Protein AF-A0A4D4M6Y3-F1 (afdb_monomer_lite)

Structure (mmCIF, N/CA/C/O backbone):
data_AF-A0A4D4M6Y3-F1
#
_entry.id   AF-A0A4D4M6Y3-F1
#
loop_
_atom_site.group_PDB
_atom_site.id
_atom_site.type_symbol
_atom_site.label_atom_id
_atom_site.label_alt_id
_atom_site.label_comp_id
_atom_site.label_asym_id
_atom_site.label_entity_id
_atom_site.label_seq_id
_atom_site.pdbx_PDB_ins_code
_atom_site.Cartn_x
_atom_site.Cartn_y
_atom_site.Cartn_z
_atom_site.occupancy
_atom_site.B_iso_or_equiv
_atom_site.auth_seq_id
_atom_site.auth_comp_id
_atom_site.auth_asym_id
_atom_site.auth_atom_id
_atom_site.pdbx_PDB_model_num
ATOM 1 N N . MET A 1 1 ? 60.714 -29.350 9.527 1.00 39.94 1 MET A N 1
ATOM 2 C CA . MET A 1 1 ? 60.465 -28.197 8.634 1.00 39.94 1 MET A CA 1
ATOM 3 C C . MET A 1 1 ? 59.307 -28.569 7.720 1.00 39.94 1 MET A C 1
ATOM 5 O O . MET A 1 1 ? 59.491 -29.392 6.837 1.00 39.94 1 MET A O 1
ATOM 9 N N . ASN A 1 2 ? 58.104 -28.072 8.014 1.00 38.53 2 ASN A N 1
ATOM 10 C CA . ASN A 1 2 ? 56.881 -28.399 7.273 1.00 38.53 2 ASN A CA 1
ATOM 11 C C . ASN A 1 2 ? 56.683 -27.392 6.137 1.00 38.53 2 ASN A C 1
ATOM 13 O O . ASN A 1 2 ? 56.457 -26.213 6.399 1.00 38.53 2 ASN A O 1
ATOM 17 N N . LEU A 1 3 ? 56.748 -27.861 4.891 1.00 48.44 3 LEU A N 1
ATOM 18 C CA . LEU A 1 3 ? 56.384 -27.073 3.715 1.00 48.44 3 LEU A CA 1
ATOM 19 C C . LEU A 1 3 ? 54.889 -27.274 3.421 1.00 48.44 3 LEU A C 1
ATOM 21 O O . LEU A 1 3 ? 54.402 -28.396 3.295 1.00 48.44 3 LEU A O 1
ATOM 25 N N . SER A 1 4 ? 54.159 -26.158 3.396 1.00 56.09 4 SER A N 1
ATOM 26 C CA . SER A 1 4 ? 52.700 -26.065 3.280 1.00 56.09 4 SER A CA 1
ATOM 27 C C . SER A 1 4 ? 52.212 -26.224 1.832 1.00 56.09 4 SER A C 1
ATOM 29 O O . SER A 1 4 ? 52.906 -25.859 0.886 1.00 56.09 4 SER A O 1
ATOM 31 N N . ARG A 1 5 ? 50.982 -26.735 1.681 1.00 52.06 5 ARG A N 1
ATOM 32 C CA . ARG A 1 5 ? 50.252 -27.119 0.450 1.00 52.06 5 ARG A CA 1
ATOM 33 C C . ARG A 1 5 ? 49.895 -25.955 -0.501 1.00 52.06 5 ARG A C 1
ATOM 35 O O . ARG A 1 5 ? 48.838 -25.968 -1.123 1.00 52.06 5 ARG A O 1
ATOM 42 N N . ARG A 1 6 ? 50.744 -24.932 -0.620 1.00 53.47 6 ARG A N 1
ATOM 43 C CA . ARG A 1 6 ? 50.452 -23.696 -1.369 1.00 53.47 6 ARG A CA 1
ATOM 44 C C . ARG A 1 6 ? 51.142 -23.582 -2.739 1.00 53.47 6 ARG A C 1
ATOM 46 O O . ARG A 1 6 ? 51.115 -22.505 -3.319 1.00 53.47 6 ARG A O 1
ATOM 53 N N . THR A 1 7 ? 51.696 -24.670 -3.284 1.00 49.97 7 THR A N 1
ATOM 54 C CA . THR A 1 7 ? 52.615 -24.600 -4.448 1.00 49.97 7 THR A CA 1
ATOM 55 C C . THR A 1 7 ? 52.256 -25.525 -5.625 1.00 49.97 7 THR A C 1
ATOM 57 O O . THR A 1 7 ? 53.157 -25.969 -6.321 1.00 49.97 7 THR A O 1
ATOM 60 N N . VAL A 1 8 ? 50.982 -25.868 -5.884 1.00 48.16 8 VAL A N 1
ATOM 61 C CA . VAL A 1 8 ? 50.676 -26.840 -6.974 1.00 48.16 8 VAL A CA 1
ATOM 62 C C . VAL A 1 8 ? 49.687 -26.396 -8.063 1.00 48.16 8 VAL A C 1
ATOM 64 O O . VAL A 1 8 ? 49.603 -27.083 -9.068 1.00 48.16 8 VAL A O 1
ATOM 67 N N . LEU A 1 9 ? 49.026 -25.235 -8.028 1.00 38.62 9 LEU A N 1
ATOM 68 C CA . LEU A 1 9 ? 48.191 -24.834 -9.183 1.00 38.62 9 LEU A CA 1
ATOM 69 C C . LEU A 1 9 ? 48.490 -23.423 -9.692 1.00 38.62 9 LEU A C 1
ATOM 71 O O . LEU A 1 9 ? 47.739 -22.484 -9.460 1.00 38.62 9 LEU A O 1
ATOM 75 N N . LEU A 1 10 ? 49.605 -23.300 -10.415 1.00 43.22 10 LEU A N 1
ATOM 76 C CA . LEU A 1 10 ? 49.963 -22.115 -11.205 1.00 43.22 10 LEU A CA 1
ATOM 77 C C . LEU A 1 10 ? 50.451 -22.457 -12.628 1.00 43.22 10 LEU A C 1
ATOM 79 O O . LEU A 1 10 ? 51.153 -21.667 -13.244 1.00 43.22 10 LEU A O 1
ATOM 83 N N . ALA A 1 11 ? 50.072 -23.607 -13.191 1.00 41.28 11 ALA A N 1
ATOM 84 C CA . ALA A 1 11 ? 50.502 -23.981 -14.540 1.00 41.28 11 ALA A CA 1
ATOM 85 C C . ALA A 1 11 ? 49.372 -24.630 -15.352 1.00 41.28 11 ALA A C 1
ATOM 87 O O . ALA A 1 11 ? 49.239 -25.847 -15.365 1.00 41.28 11 ALA A O 1
ATOM 88 N N . ALA A 1 12 ? 48.573 -23.807 -16.036 1.00 41.78 12 ALA A N 1
ATOM 89 C CA . ALA A 1 12 ? 47.813 -24.218 -17.221 1.00 41.78 12 ALA A CA 1
ATOM 90 C C . ALA A 1 12 ? 47.377 -22.985 -18.035 1.00 41.78 12 ALA A C 1
ATOM 92 O O . ALA A 1 12 ? 46.194 -22.697 -18.191 1.00 41.78 12 ALA A O 1
ATOM 93 N N . THR A 1 13 ? 48.346 -22.223 -18.539 1.00 44.03 13 THR A N 1
ATOM 94 C CA . THR A 1 13 ? 48.154 -21.319 -19.681 1.00 44.03 13 THR A CA 1
ATOM 95 C C . THR A 1 13 ? 48.511 -22.088 -20.954 1.00 44.03 13 THR A C 1
ATOM 97 O O . THR A 1 13 ? 49.621 -22.598 -21.077 1.00 44.03 13 THR A O 1
ATOM 100 N N . GLY A 1 14 ? 47.575 -22.205 -21.903 1.00 40.03 14 GLY A N 1
ATOM 101 C CA . GLY A 1 14 ? 47.815 -22.950 -23.145 1.00 40.03 14 GLY A CA 1
ATOM 102 C C . GLY A 1 14 ? 46.659 -22.933 -24.147 1.00 40.03 14 GLY A C 1
ATOM 103 O O . GLY A 1 14 ? 45.987 -23.936 -24.323 1.00 40.03 14 GLY A O 1
ATOM 104 N N . ALA A 1 15 ? 46.446 -21.765 -24.755 1.00 41.94 15 ALA A N 1
ATOM 105 C CA . ALA A 1 15 ? 45.939 -21.494 -26.108 1.00 41.94 15 ALA A CA 1
ATOM 106 C C . ALA A 1 15 ? 45.049 -22.528 -26.847 1.00 41.94 15 ALA A C 1
ATOM 108 O O . ALA A 1 15 ? 45.534 -23.516 -27.390 1.00 41.94 15 ALA A O 1
ATOM 109 N N . ALA A 1 16 ? 43.791 -22.142 -27.086 1.00 43.66 16 ALA A N 1
ATOM 110 C CA . ALA A 1 16 ? 43.082 -22.455 -28.329 1.00 43.66 16 ALA A CA 1
ATOM 111 C C . ALA A 1 16 ? 42.230 -21.245 -28.748 1.00 43.66 16 ALA A C 1
ATOM 113 O O . ALA A 1 16 ? 41.148 -21.001 -28.218 1.00 43.66 16 ALA A O 1
ATOM 114 N N . ALA A 1 17 ? 42.763 -20.451 -29.677 1.00 47.75 17 ALA A N 1
ATOM 115 C CA . ALA A 1 17 ? 42.028 -19.411 -30.380 1.00 47.75 17 ALA A CA 1
ATOM 116 C C . ALA A 1 17 ? 41.154 -20.066 -31.461 1.00 47.75 17 ALA A C 1
ATOM 118 O O . ALA A 1 17 ? 41.673 -20.694 -32.382 1.00 47.75 17 ALA A O 1
ATOM 119 N N . GLY A 1 18 ? 39.835 -19.916 -31.343 1.00 44.06 18 GLY A N 1
ATOM 120 C CA . GLY A 1 18 ? 38.851 -20.351 -32.331 1.00 44.06 18 GLY A CA 1
ATOM 121 C C . GLY A 1 18 ? 37.844 -19.232 -32.577 1.00 44.06 18 GLY A C 1
ATOM 122 O O . GLY A 1 18 ? 37.075 -18.874 -31.693 1.00 44.06 18 GLY A O 1
ATOM 123 N N . LEU A 1 19 ? 37.919 -18.655 -33.771 1.00 49.75 19 LEU A N 1
ATOM 124 C CA . LEU A 1 19 ? 37.135 -17.552 -34.321 1.00 49.75 19 LEU A CA 1
ATOM 125 C C . LEU A 1 19 ? 35.619 -17.649 -34.058 1.00 49.75 19 LEU A C 1
ATOM 127 O O . LEU A 1 19 ? 34.936 -18.468 -34.668 1.00 49.75 19 LEU A O 1
ATOM 131 N N . VAL A 1 20 ? 35.079 -16.723 -33.260 1.00 50.09 20 VAL A N 1
ATOM 132 C CA . VAL A 1 20 ? 33.667 -16.314 -33.340 1.00 50.09 20 VAL A CA 1
ATOM 133 C C . VAL A 1 20 ? 33.651 -14.836 -33.741 1.00 50.09 20 VAL A C 1
ATOM 135 O O . VAL A 1 20 ? 34.126 -13.999 -32.969 1.00 50.09 20 VAL A O 1
ATOM 138 N N . PRO A 1 21 ? 33.186 -14.475 -34.950 1.00 48.59 21 PRO A N 1
ATOM 139 C CA . PRO A 1 21 ? 33.146 -13.085 -35.373 1.00 48.59 21 PRO A CA 1
ATOM 140 C C . PRO A 1 21 ? 32.085 -12.313 -34.582 1.00 48.59 21 PRO A C 1
ATOM 142 O O . PRO A 1 21 ? 30.900 -12.617 -34.652 1.00 48.59 21 PRO A O 1
ATOM 145 N N . GLY A 1 22 ? 32.540 -11.290 -33.858 1.00 54.19 22 GLY A N 1
ATOM 146 C CA . GLY A 1 22 ? 31.869 -9.995 -33.757 1.00 54.19 22 GLY A CA 1
ATOM 147 C C . GLY A 1 22 ? 30.418 -9.970 -33.281 1.00 54.19 22 GLY A C 1
ATOM 148 O O . GLY A 1 22 ? 29.533 -9.629 -34.054 1.00 54.19 22 GLY A O 1
ATOM 149 N N . LEU A 1 23 ? 30.206 -10.149 -31.977 1.00 49.34 23 LEU A N 1
ATOM 150 C CA . LEU A 1 23 ? 29.128 -9.466 -31.250 1.00 49.34 23 LEU A CA 1
ATOM 151 C C . LEU A 1 23 ? 29.680 -8.863 -29.950 1.00 49.34 23 LEU A C 1
ATOM 153 O O . LEU A 1 23 ? 29.117 -9.022 -28.873 1.00 49.34 23 LEU A O 1
ATOM 157 N N . SER A 1 24 ? 30.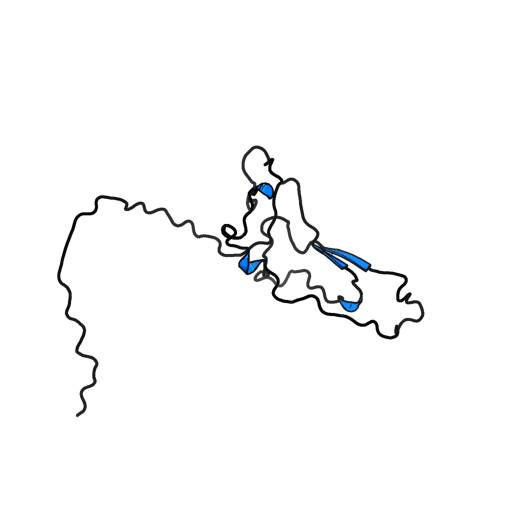790 -8.128 -30.050 1.00 52.28 24 SER A N 1
ATOM 158 C CA . SER A 1 24 ? 31.191 -7.179 -29.005 1.00 52.28 24 SER A CA 1
ATOM 159 C C . SER A 1 24 ? 30.359 -5.908 -29.148 1.00 52.28 24 SER A C 1
ATOM 161 O O . SER A 1 24 ? 30.870 -4.831 -29.441 1.00 52.28 24 SER A O 1
ATOM 163 N N . GLY A 1 25 ? 29.047 -6.043 -28.980 1.00 46.03 25 GLY A N 1
ATOM 164 C CA . GLY A 1 25 ? 28.230 -4.910 -28.598 1.00 46.03 25 GLY A CA 1
ATOM 165 C C . GLY A 1 25 ? 28.504 -4.668 -27.126 1.00 46.03 25 GLY A C 1
ATOM 166 O O . GLY A 1 25 ? 27.975 -5.383 -26.278 1.00 46.03 25 GLY A O 1
ATOM 167 N N . THR A 1 26 ? 29.312 -3.663 -26.796 1.00 48.41 26 THR A N 1
ATOM 168 C CA . THR A 1 26 ? 29.185 -3.013 -25.492 1.00 48.41 26 THR A CA 1
ATOM 169 C C . THR A 1 26 ? 27.826 -2.325 -25.498 1.00 48.41 26 THR A C 1
ATOM 171 O O . THR A 1 26 ? 27.723 -1.124 -25.745 1.00 48.41 26 THR A O 1
ATOM 174 N N . ALA A 1 27 ? 26.756 -3.097 -25.290 1.00 51.03 27 ALA A N 1
ATOM 175 C CA . ALA A 1 27 ? 25.537 -2.541 -24.751 1.00 51.03 27 ALA A CA 1
ATOM 176 C C . ALA A 1 27 ? 25.991 -1.895 -23.448 1.00 51.03 27 ALA A C 1
ATOM 178 O O . ALA A 1 27 ? 26.372 -2.598 -22.511 1.00 51.03 27 ALA A O 1
ATOM 179 N N . GLY A 1 28 ? 26.093 -0.564 -23.440 1.00 41.44 28 GLY A N 1
ATOM 180 C CA . GLY A 1 28 ? 26.301 0.167 -22.208 1.00 41.44 28 GLY A CA 1
ATOM 181 C C . GLY A 1 28 ? 25.214 -0.328 -21.276 1.00 41.44 28 GLY A C 1
ATOM 182 O O . GLY A 1 28 ? 24.034 -0.091 -21.536 1.00 41.44 28 GLY A O 1
ATOM 183 N N . ALA A 1 29 ? 25.591 -1.113 -20.269 1.00 47.53 29 ALA A N 1
ATOM 184 C CA . ALA A 1 29 ? 24.684 -1.461 -19.203 1.00 47.53 29 ALA A CA 1
ATOM 185 C C . ALA A 1 29 ? 24.378 -0.121 -18.546 1.00 47.53 29 ALA A C 1
ATOM 187 O O . ALA A 1 29 ? 25.167 0.374 -17.744 1.00 47.53 29 ALA A O 1
ATOM 188 N N . ALA A 1 30 ? 23.290 0.522 -18.983 1.00 53.62 30 ALA A N 1
ATOM 189 C CA . ALA A 1 30 ? 22.724 1.645 -18.272 1.00 53.62 30 ALA A CA 1
ATOM 190 C C . ALA A 1 30 ? 22.666 1.188 -16.819 1.00 53.62 30 ALA A C 1
ATOM 192 O O . ALA A 1 30 ? 22.147 0.100 -16.549 1.00 53.62 30 ALA A O 1
ATOM 193 N N . THR A 1 31 ? 23.297 1.944 -15.924 1.00 49.03 31 THR A N 1
ATOM 194 C CA . THR A 1 31 ? 23.282 1.689 -14.488 1.00 49.03 31 THR A CA 1
ATOM 195 C C . THR A 1 31 ? 21.824 1.551 -14.087 1.00 49.03 31 THR A C 1
ATOM 197 O O . THR A 1 31 ? 21.101 2.540 -13.978 1.00 49.03 31 THR A O 1
ATOM 200 N N . ARG A 1 32 ? 21.349 0.306 -13.981 1.00 61.03 32 ARG A N 1
ATOM 201 C CA . ARG A 1 32 ? 19.959 0.053 -13.640 1.00 61.03 32 ARG A CA 1
ATOM 202 C C . ARG A 1 32 ? 19.786 0.543 -12.222 1.00 61.03 32 ARG A C 1
ATOM 204 O O . ARG A 1 32 ? 20.500 0.107 -11.323 1.00 61.03 32 ARG A O 1
ATOM 211 N N . ASN A 1 33 ? 18.845 1.455 -12.039 1.00 79.19 33 ASN A N 1
ATOM 212 C CA . ASN A 1 33 ? 18.321 1.719 -10.721 1.00 79.19 33 ASN A CA 1
ATOM 213 C C . ASN A 1 33 ? 17.720 0.404 -10.201 1.00 79.19 33 ASN A C 1
ATOM 215 O O . ASN A 1 33 ? 16.789 -0.119 -10.807 1.00 79.19 33 ASN A O 1
ATOM 219 N N . LEU A 1 34 ? 18.320 -0.158 -9.150 1.00 87.94 34 LEU A N 1
ATOM 220 C CA . LEU A 1 34 ? 17.887 -1.416 -8.536 1.00 87.94 34 LEU A CA 1
ATOM 221 C C . LEU A 1 34 ? 16.875 -1.192 -7.402 1.00 87.94 34 LEU A C 1
ATOM 223 O O . LEU A 1 34 ? 16.482 -2.154 -6.750 1.00 87.94 34 LEU A O 1
ATOM 227 N N . GLN A 1 35 ? 16.481 0.058 -7.133 1.00 92.00 35 GLN A N 1
ATOM 228 C CA . GLN A 1 35 ? 15.446 0.375 -6.155 1.00 92.00 35 GLN A CA 1
ATOM 229 C C . GLN A 1 35 ? 14.091 -0.150 -6.652 1.00 92.00 35 GLN A C 1
ATOM 231 O O . GLN A 1 35 ? 13.621 0.334 -7.684 1.00 92.00 35 GLN A O 1
ATOM 236 N N . PRO A 1 36 ? 13.424 -1.058 -5.917 1.00 94.06 36 PRO A N 1
ATOM 237 C CA . PRO A 1 36 ? 12.058 -1.431 -6.238 1.00 94.06 36 PRO A CA 1
ATOM 238 C C . PRO A 1 36 ? 11.111 -0.276 -5.918 1.00 94.06 36 PRO A C 1
ATOM 240 O O . PRO A 1 36 ? 11.213 0.369 -4.860 1.00 94.06 36 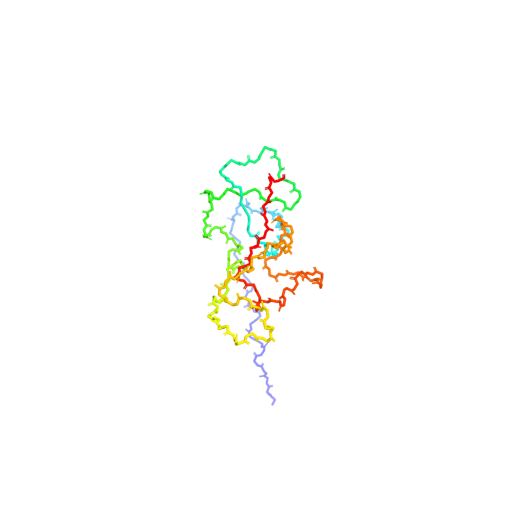PRO A O 1
ATOM 243 N N . TYR A 1 37 ? 10.164 -0.043 -6.820 1.00 94.06 37 TYR A N 1
ATOM 244 C CA . TYR A 1 37 ? 9.116 0.955 -6.645 1.00 94.06 37 TYR A CA 1
ATOM 245 C C . TYR A 1 37 ? 7.738 0.299 -6.555 1.00 94.06 37 TYR A C 1
ATOM 247 O O . TYR A 1 37 ? 7.490 -0.751 -7.154 1.00 94.06 37 TYR A O 1
ATOM 255 N N . ALA A 1 38 ? 6.833 0.934 -5.808 1.00 94.88 38 ALA A N 1
ATOM 256 C CA . ALA A 1 38 ? 5.440 0.525 -5.748 1.00 94.88 38 ALA A CA 1
ATOM 257 C C . ALA A 1 38 ? 4.849 0.528 -7.163 1.00 94.88 38 ALA A C 1
ATOM 259 O O . ALA A 1 38 ? 5.077 1.443 -7.962 1.00 94.88 38 ALA A O 1
ATOM 260 N N . SER A 1 39 ? 4.098 -0.523 -7.476 1.00 94.94 39 SER A N 1
ATOM 261 C CA . SER A 1 39 ? 3.535 -0.694 -8.808 1.00 94.94 39 SER A CA 1
ATOM 262 C C . SER A 1 39 ? 2.353 0.241 -9.048 1.00 94.94 39 SER A C 1
ATOM 264 O O . SER A 1 39 ? 1.496 0.431 -8.190 1.00 94.94 39 SER A O 1
ATOM 266 N N . TYR A 1 40 ? 2.280 0.767 -10.264 1.00 95.06 40 TYR A N 1
ATOM 267 C CA . TYR A 1 40 ? 1.108 1.431 -10.815 1.00 95.06 40 TYR A CA 1
ATOM 268 C C . TYR A 1 40 ? 1.000 1.081 -12.297 1.00 95.06 40 TYR A C 1
ATOM 270 O O . TYR A 1 40 ? 1.980 0.681 -12.939 1.00 95.06 40 TYR A O 1
ATOM 278 N N . TRP A 1 41 ? -0.205 1.229 -12.837 1.00 95.62 41 TRP A N 1
ATOM 279 C CA . TRP A 1 41 ? -0.499 0.900 -14.221 1.00 95.62 41 TRP A CA 1
ATOM 280 C C . TRP A 1 41 ? -1.493 1.885 -14.808 1.00 95.62 41 TRP A C 1
ATOM 282 O O . TRP A 1 41 ? -2.360 2.417 -14.116 1.00 95.62 41 TRP A O 1
ATOM 292 N N . TYR A 1 42 ? -1.390 2.049 -16.116 1.00 94.75 42 TYR A N 1
ATOM 293 C CA . TYR A 1 42 ? -2.471 2.558 -16.932 1.00 94.75 42 TYR A CA 1
ATOM 294 C C . TYR A 1 42 ? -3.379 1.389 -17.338 1.00 94.75 42 TYR A C 1
ATOM 296 O O . TYR A 1 42 ? -2.984 0.217 -17.264 1.00 94.75 42 TYR A O 1
ATOM 304 N N . PRO A 1 43 ? -4.591 1.681 -17.825 1.00 93.50 43 PRO A N 1
ATOM 305 C CA . PRO A 1 43 ? -5.336 0.739 -18.648 1.00 93.50 43 PRO A CA 1
ATOM 306 C C . PRO A 1 43 ? -4.548 0.352 -19.917 1.00 93.50 43 PRO A C 1
ATOM 308 O O . PRO A 1 43 ? -3.369 0.661 -20.080 1.00 93.50 43 PRO A O 1
ATOM 311 N N . ASP A 1 44 ? -5.207 -0.308 -20.866 1.00 90.62 44 ASP A N 1
ATOM 312 C CA . ASP A 1 44 ? -4.574 -0.640 -22.151 1.00 90.62 44 ASP A CA 1
ATOM 313 C C . ASP A 1 44 ? -4.290 0.594 -23.030 1.00 90.62 44 ASP A C 1
ATOM 315 O O . ASP A 1 44 ? -3.398 0.576 -23.873 1.00 90.62 44 ASP A O 1
ATOM 319 N N . SER A 1 45 ? -5.028 1.686 -22.816 1.00 89.25 45 SER A N 1
ATOM 320 C CA . SER A 1 45 ? -4.822 2.969 -23.487 1.00 89.25 45 SER A CA 1
ATOM 321 C C . SER A 1 45 ? -3.764 3.801 -22.755 1.00 89.25 45 SER A C 1
ATOM 323 O O . SER A 1 45 ? -4.048 4.381 -21.703 1.00 89.25 45 SER A O 1
ATOM 325 N N . LEU A 1 46 ? -2.556 3.867 -23.315 1.00 90.19 46 LEU A N 1
ATOM 326 C CA . LEU A 1 46 ? -1.478 4.715 -22.801 1.00 90.19 46 LEU A CA 1
ATOM 327 C C . LEU A 1 46 ? -1.667 6.185 -23.221 1.00 90.19 46 LEU A C 1
ATOM 329 O O . LEU A 1 46 ? -2.277 6.440 -24.265 1.00 90.19 46 LEU A O 1
ATOM 333 N N . PRO A 1 47 ? -1.133 7.154 -22.452 1.00 89.38 47 PRO A N 1
ATOM 334 C CA . PRO A 1 47 ? -1.113 8.551 -22.875 1.00 89.38 47 PRO A CA 1
ATOM 335 C C . PRO A 1 47 ? -0.321 8.749 -24.178 1.00 89.38 47 PRO A C 1
ATOM 337 O O . PRO A 1 47 ? 0.512 7.929 -24.562 1.00 89.38 47 PRO A O 1
ATOM 340 N N . SER A 1 48 ? -0.566 9.857 -24.875 1.00 89.56 48 SER A N 1
ATOM 341 C CA . SER A 1 48 ? 0.233 10.250 -26.041 1.00 89.56 48 SER A CA 1
ATOM 342 C C . SER A 1 48 ? 1.556 10.895 -25.621 1.00 89.56 48 SER A C 1
ATOM 344 O O . SER A 1 48 ? 1.580 11.674 -24.670 1.00 89.56 48 SER A O 1
ATOM 346 N N . GLY A 1 49 ? 2.628 10.667 -26.383 1.00 90.81 49 GLY A N 1
ATOM 347 C CA . GLY A 1 49 ? 3.934 11.300 -26.167 1.00 90.81 49 GLY A CA 1
ATOM 348 C C . GLY A 1 49 ? 4.930 10.384 -25.460 1.00 90.81 49 GLY A C 1
ATOM 349 O O . GLY A 1 49 ? 4.959 9.183 -25.722 1.00 90.81 49 GLY A O 1
ATOM 350 N N . THR A 1 50 ? 5.747 10.962 -24.581 1.00 90.25 50 THR A N 1
ATOM 351 C CA . THR A 1 50 ? 6.777 10.249 -23.810 1.00 90.25 50 THR A CA 1
ATOM 352 C C . THR A 1 50 ? 6.481 10.409 -22.317 1.00 90.25 50 THR A C 1
ATOM 354 O O . THR A 1 50 ? 6.099 11.510 -21.912 1.00 90.25 50 THR A O 1
ATOM 357 N N . PRO A 1 51 ? 6.663 9.368 -21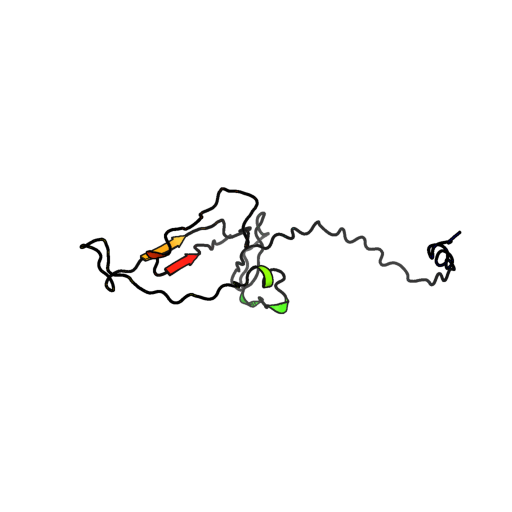.482 1.00 90.75 51 PRO A N 1
ATOM 358 C CA . PRO A 1 51 ? 6.533 9.503 -20.036 1.00 90.75 51 PRO A CA 1
ATOM 359 C C . PRO A 1 51 ? 7.413 10.631 -19.482 1.00 90.75 51 PRO A C 1
ATOM 361 O O . PRO A 1 51 ? 8.557 10.802 -19.910 1.00 90.75 51 PRO A O 1
ATOM 364 N N . GLY A 1 52 ? 6.895 11.377 -18.504 1.00 89.81 52 GLY A N 1
ATOM 365 C CA . GLY A 1 52 ? 7.700 12.318 -17.725 1.00 89.81 52 GLY A CA 1
ATOM 366 C C . GLY A 1 52 ? 8.789 11.611 -16.907 1.00 89.81 52 GLY A C 1
ATOM 367 O O . GLY A 1 52 ? 8.771 10.393 -16.726 1.00 89.81 52 GLY A O 1
ATOM 368 N N . THR A 1 53 ? 9.747 12.374 -16.382 1.00 89.31 53 THR A N 1
ATOM 369 C CA . THR A 1 53 ? 10.837 11.834 -15.553 1.00 89.31 53 THR A CA 1
ATOM 370 C C . THR A 1 53 ? 10.295 11.023 -14.372 1.00 89.31 53 THR A C 1
ATOM 372 O O . THR A 1 53 ? 9.466 11.510 -13.610 1.00 89.31 53 THR A O 1
ATOM 375 N N . GLY A 1 54 ? 10.777 9.787 -14.208 1.00 88.00 54 GLY A N 1
ATOM 376 C CA . GLY A 1 54 ? 10.339 8.874 -13.141 1.00 88.00 54 GLY A CA 1
ATOM 377 C C . GLY A 1 54 ? 9.017 8.148 -13.422 1.00 88.00 54 GLY A C 1
ATOM 378 O O . GLY A 1 54 ? 8.651 7.231 -12.682 1.00 88.00 54 GLY A O 1
ATOM 379 N N . ILE A 1 55 ? 8.324 8.495 -14.512 1.00 91.56 55 ILE A N 1
ATOM 380 C CA . ILE A 1 55 ? 7.091 7.838 -14.942 1.00 91.56 55 ILE A CA 1
ATOM 381 C C . ILE A 1 55 ? 7.432 6.683 -15.887 1.00 91.56 55 ILE A C 1
ATOM 383 O O . ILE A 1 55 ? 8.229 6.806 -16.812 1.00 91.56 55 ILE A O 1
ATOM 387 N N . THR A 1 56 ? 6.798 5.540 -15.660 1.00 90.56 56 THR A N 1
ATOM 388 C CA . THR A 1 56 ? 6.851 4.352 -16.505 1.00 90.56 56 THR A CA 1
ATOM 389 C C . THR A 1 56 ? 5.432 4.047 -16.955 1.00 90.56 56 THR A C 1
ATOM 391 O O . THR A 1 56 ? 4.543 3.827 -16.136 1.00 90.56 56 THR A O 1
ATOM 394 N N . TRP A 1 57 ? 5.202 4.019 -18.264 1.00 92.38 57 TRP A N 1
ATOM 395 C CA . TRP A 1 57 ? 3.914 3.607 -18.811 1.00 92.38 57 TRP A CA 1
ATOM 396 C C . TRP A 1 57 ? 3.861 2.085 -18.924 1.00 92.38 57 TRP A C 1
ATOM 398 O O . TRP A 1 57 ? 4.631 1.476 -19.665 1.00 92.38 57 TRP A O 1
ATOM 408 N N . ARG A 1 58 ? 2.949 1.466 -18.170 1.00 92.12 58 ARG A N 1
ATOM 409 C CA . ARG A 1 58 ? 2.685 0.021 -18.182 1.00 92.12 58 ARG A CA 1
ATOM 410 C C . ARG A 1 58 ? 1.185 -0.203 -18.313 1.00 92.12 58 ARG A C 1
ATOM 412 O O . ARG A 1 58 ? 0.424 0.399 -17.562 1.00 92.12 58 ARG A O 1
ATOM 419 N N . SER A 1 59 ? 0.773 -1.082 -19.224 1.00 94.50 59 SER A N 1
ATOM 420 C CA . SER A 1 59 ? -0.624 -1.522 -19.340 1.00 94.50 59 SER A CA 1
ATOM 421 C C . SER A 1 59 ? -0.906 -2.623 -18.320 1.00 94.50 59 SER A C 1
ATOM 423 O O . SER A 1 59 ? -0.209 -3.642 -18.295 1.00 94.50 59 SER A O 1
ATOM 425 N N . LEU A 1 60 ? -1.954 -2.451 -17.511 1.00 96.62 60 LEU A N 1
ATOM 426 C CA . LEU A 1 60 ? -2.428 -3.486 -16.589 1.00 96.62 60 LEU A CA 1
ATOM 427 C C . LEU A 1 60 ? -2.893 -4.740 -17.346 1.00 96.62 60 LEU A C 1
ATOM 429 O O . LEU A 1 60 ? -2.672 -5.858 -16.895 1.00 96.62 60 LEU A O 1
ATOM 433 N N . LYS A 1 61 ? -3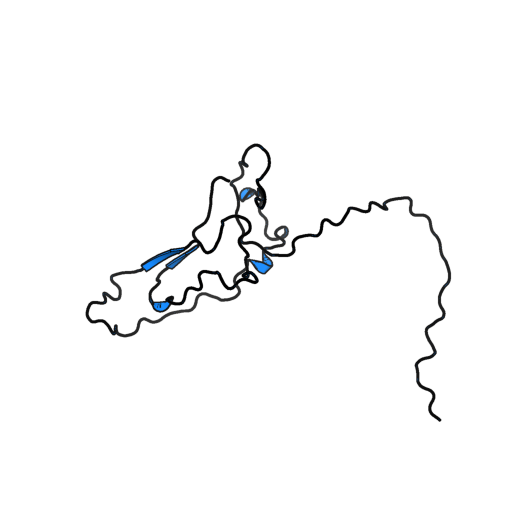.484 -4.578 -18.536 1.00 97.19 61 LYS A N 1
ATOM 434 C CA . LYS A 1 61 ? -3.953 -5.702 -19.366 1.00 97.19 61 LYS A CA 1
ATOM 435 C C . LYS A 1 61 ? -2.795 -6.588 -19.845 1.00 97.19 61 LYS A C 1
ATOM 437 O O . LYS A 1 61 ? -2.932 -7.811 -19.956 1.00 97.19 61 LYS A O 1
ATOM 442 N N . ALA A 1 62 ? -1.646 -5.976 -20.119 1.00 95.38 62 ALA A N 1
ATOM 443 C CA . ALA A 1 62 ? -0.433 -6.673 -20.534 1.00 95.38 62 ALA A CA 1
ATOM 444 C C . ALA A 1 62 ? 0.401 -7.204 -19.354 1.00 95.38 62 ALA A C 1
ATOM 446 O O . ALA A 1 62 ? 1.345 -7.962 -19.578 1.00 95.38 62 ALA A O 1
ATOM 447 N N . TRP A 1 63 ? 0.073 -6.835 -18.110 1.00 96.50 63 TRP A N 1
ATOM 448 C CA . TRP A 1 63 ? 0.845 -7.235 -16.938 1.00 96.50 63 TRP A CA 1
ATOM 449 C C . TRP A 1 63 ? 0.832 -8.752 -16.736 1.00 96.50 63 TRP A C 1
ATOM 451 O O . TRP A 1 63 ? -0.204 -9.407 -16.872 1.00 96.50 63 TRP A O 1
ATOM 461 N N . ARG A 1 64 ? 1.998 -9.310 -16.414 1.00 97.31 64 ARG A N 1
ATOM 462 C CA . ARG A 1 64 ? 2.209 -10.723 -16.095 1.00 97.31 64 ARG A CA 1
ATOM 463 C C . ARG A 1 64 ? 3.223 -10.807 -14.962 1.00 97.31 64 ARG A C 1
ATOM 465 O O . ARG A 1 64 ? 4.220 -10.086 -14.999 1.00 97.31 64 ARG A O 1
ATOM 472 N N . ALA A 1 65 ? 2.967 -11.676 -13.990 1.00 96.62 65 ALA A N 1
ATOM 473 C CA . ALA A 1 65 ? 3.798 -11.814 -12.799 1.00 96.62 65 ALA A CA 1
ATOM 474 C C . ALA A 1 65 ? 5.233 -12.236 -13.145 1.00 96.62 65 ALA A C 1
ATOM 476 O O . ALA A 1 65 ? 6.188 -11.729 -12.568 1.00 96.62 65 ALA A O 1
ATOM 477 N N . GLU A 1 66 ? 5.389 -13.108 -14.141 1.00 96.94 66 GLU A N 1
ATOM 478 C CA . GLU A 1 66 ? 6.676 -13.681 -14.550 1.00 96.94 66 GLU A CA 1
ATOM 479 C C . GLU A 1 66 ? 7.614 -12.633 -15.168 1.00 96.94 66 GLU A C 1
ATOM 481 O O . GLU A 1 66 ? 8.830 -12.812 -15.178 1.00 96.94 66 GLU A O 1
ATOM 486 N N . ASN A 1 67 ? 7.044 -11.533 -15.668 1.00 93.75 67 ASN A N 1
ATOM 487 C CA . ASN A 1 67 ? 7.770 -10.450 -16.326 1.00 93.75 67 ASN A CA 1
ATOM 488 C C . ASN A 1 67 ? 7.964 -9.226 -15.416 1.00 93.75 67 ASN A C 1
ATOM 490 O O . ASN A 1 67 ? 8.546 -8.230 -15.851 1.00 93.75 67 ASN A O 1
ATOM 494 N N . ASP A 1 68 ? 7.453 -9.259 -14.183 1.00 94.12 68 ASP A N 1
ATOM 495 C CA . ASP A 1 68 ? 7.566 -8.159 -13.231 1.00 94.12 68 ASP A CA 1
ATOM 496 C C . ASP A 1 68 ? 8.746 -8.392 -12.281 1.00 94.12 68 ASP A C 1
ATOM 498 O O . ASP A 1 68 ? 8.654 -9.131 -11.301 1.00 94.12 68 ASP A O 1
ATOM 502 N N . THR A 1 69 ? 9.878 -7.752 -12.583 1.00 91.88 69 THR A N 1
ATOM 503 C CA . THR A 1 69 ? 11.117 -7.882 -11.801 1.00 91.88 69 THR A CA 1
ATOM 504 C C . THR A 1 69 ? 10.999 -7.333 -10.384 1.00 91.88 69 THR A C 1
ATOM 506 O O . THR A 1 69 ? 11.772 -7.737 -9.515 1.00 91.88 69 THR A O 1
ATOM 509 N N . ASP A 1 70 ? 10.034 -6.445 -10.143 1.00 92.75 70 ASP A N 1
ATOM 510 C CA . ASP A 1 70 ? 9.843 -5.788 -8.854 1.00 92.75 70 ASP A CA 1
ATOM 511 C C . ASP A 1 70 ? 8.812 -6.533 -7.991 1.00 92.75 70 ASP A C 1
ATOM 513 O O . ASP A 1 70 ? 8.681 -6.252 -6.799 1.00 92.75 70 ASP A O 1
ATOM 517 N N . LEU A 1 71 ? 8.093 -7.516 -8.551 1.00 95.19 71 LEU A N 1
ATOM 518 C CA . LEU A 1 71 ? 7.012 -8.228 -7.865 1.00 95.19 71 LEU A CA 1
ATOM 519 C C . LEU A 1 71 ? 7.466 -8.880 -6.558 1.00 95.19 71 LEU A C 1
ATOM 521 O O . LEU A 1 71 ? 6.778 -8.759 -5.548 1.00 95.19 71 LEU A O 1
ATOM 525 N N . ALA A 1 72 ? 8.632 -9.529 -6.552 1.00 95.38 72 ALA A N 1
ATOM 526 C CA . ALA A 1 72 ? 9.164 -10.166 -5.347 1.00 95.38 72 ALA A CA 1
ATOM 527 C C . ALA A 1 72 ? 9.433 -9.155 -4.216 1.00 95.38 72 ALA A C 1
ATOM 529 O O . ALA A 1 72 ? 9.333 -9.503 -3.043 1.00 95.38 72 ALA A O 1
ATOM 530 N N . PHE A 1 73 ? 9.738 -7.902 -4.563 1.00 95.94 73 PHE A N 1
ATOM 531 C CA . PHE A 1 73 ? 9.965 -6.822 -3.602 1.00 95.94 73 PHE A CA 1
ATOM 532 C C . PHE A 1 73 ? 8.665 -6.134 -3.167 1.00 95.94 73 PHE A C 1
ATOM 534 O O . PHE A 1 73 ? 8.604 -5.604 -2.058 1.00 95.94 73 PHE A O 1
ATOM 541 N N . ASN A 1 74 ? 7.643 -6.153 -4.026 1.00 96.56 74 ASN A N 1
ATOM 542 C CA . ASN A 1 74 ? 6.320 -5.570 -3.793 1.00 96.56 74 ASN A CA 1
ATOM 543 C C . ASN A 1 74 ? 5.335 -6.531 -3.095 1.00 96.56 74 ASN A C 1
ATOM 545 O O . ASN A 1 74 ? 4.256 -6.110 -2.678 1.00 96.56 74 ASN A O 1
ATOM 549 N N . ALA A 1 75 ? 5.670 -7.816 -2.964 1.00 96.81 75 ALA A N 1
ATOM 550 C CA . ALA A 1 75 ? 4.834 -8.791 -2.275 1.00 96.81 75 ALA A CA 1
ATOM 551 C C . ALA A 1 75 ? 4.926 -8.630 -0.746 1.00 96.81 75 ALA A C 1
ATOM 553 O O . ALA A 1 75 ? 6.006 -8.699 -0.157 1.00 96.81 75 ALA A O 1
ATOM 554 N N . ALA A 1 76 ? 3.780 -8.460 -0.082 1.00 96.50 76 ALA A N 1
ATOM 555 C CA . ALA A 1 76 ? 3.723 -8.417 1.375 1.00 96.50 76 ALA A CA 1
ATOM 556 C C . ALA A 1 76 ? 4.033 -9.799 1.979 1.00 96.50 76 ALA A C 1
ATOM 558 O O . ALA A 1 76 ? 3.441 -10.804 1.590 1.00 96.50 76 ALA A O 1
ATOM 559 N N . ALA A 1 77 ? 4.925 -9.835 2.971 1.00 96.75 77 ALA A N 1
ATOM 560 C CA . ALA A 1 77 ? 5.292 -11.061 3.686 1.00 96.75 77 ALA A CA 1
ATOM 561 C C . ALA A 1 77 ? 4.540 -11.249 5.018 1.00 96.75 77 ALA A C 1
ATOM 563 O O . ALA A 1 77 ? 4.581 -12.329 5.605 1.00 96.75 77 ALA A O 1
ATOM 564 N N . VAL A 1 78 ? 3.869 -10.205 5.516 1.00 97.75 78 VAL A N 1
ATOM 565 C CA . VAL A 1 78 ? 3.156 -10.226 6.800 1.00 97.75 78 VAL A CA 1
ATOM 566 C C . VAL A 1 78 ? 1.657 -10.415 6.543 1.00 97.75 78 VAL A C 1
ATOM 568 O O . VAL A 1 78 ? 1.054 -9.558 5.895 1.00 97.75 78 VAL A O 1
ATOM 571 N N . PRO A 1 79 ? 1.035 -11.506 7.025 1.00 97.75 79 PRO A N 1
ATOM 572 C CA . PRO A 1 79 ? -0.397 -11.728 6.855 1.00 97.75 79 PRO A CA 1
ATOM 573 C C . PRO A 1 79 ? -1.227 -10.775 7.724 1.00 97.75 79 PRO A C 1
ATOM 575 O O . PRO A 1 79 ? -0.752 -10.239 8.727 1.00 97.75 79 PRO A O 1
ATOM 578 N N . LEU A 1 80 ? -2.505 -10.611 7.372 1.00 97.75 80 LEU A N 1
ATOM 579 C CA . LEU A 1 80 ? -3.450 -9.844 8.180 1.00 97.75 80 LEU A CA 1
ATOM 580 C C . LEU A 1 80 ? -3.652 -10.514 9.547 1.00 97.75 80 LEU A C 1
ATOM 582 O O . LEU A 1 80 ? -4.128 -11.646 9.634 1.00 97.75 80 LEU A O 1
ATOM 586 N N . ALA A 1 81 ? -3.314 -9.798 10.618 1.00 97.50 81 ALA A N 1
ATOM 587 C CA . ALA A 1 81 ? -3.496 -10.280 11.980 1.00 97.50 81 ALA A CA 1
ATOM 588 C C . ALA A 1 81 ? -4.961 -10.167 12.429 1.00 97.50 81 ALA A C 1
ATOM 590 O O . ALA A 1 81 ? -5.613 -9.139 12.226 1.00 97.50 81 ALA A O 1
ATOM 591 N N . ALA A 1 82 ? -5.460 -11.199 13.114 1.00 96.94 82 ALA A N 1
ATOM 592 C CA . ALA A 1 82 ? -6.708 -11.096 13.862 1.00 96.94 82 ALA A CA 1
ATOM 593 C C . ALA A 1 82 ? -6.543 -10.096 15.019 1.00 96.94 82 ALA A C 1
ATOM 595 O O . ALA A 1 82 ? -5.503 -10.056 15.680 1.00 96.94 82 ALA A O 1
ATOM 596 N N . ARG A 1 83 ? -7.578 -9.290 15.270 1.00 94.69 83 ARG A N 1
ATOM 597 C CA . ARG A 1 83 ? -7.592 -8.263 16.320 1.00 94.69 83 ARG A CA 1
ATOM 598 C C . ARG A 1 83 ? -8.742 -8.509 17.290 1.00 94.69 83 ARG A C 1
ATOM 600 O O . ARG A 1 83 ? -9.744 -9.120 16.931 1.00 94.69 83 ARG A O 1
ATOM 607 N N . PHE A 1 84 ? -8.602 -7.994 18.506 1.00 91.19 84 PHE A N 1
ATOM 608 C CA . PHE A 1 84 ? -9.671 -7.936 19.499 1.00 91.19 84 PHE A CA 1
ATOM 609 C C . PHE A 1 84 ? -9.936 -6.479 19.882 1.00 91.19 84 PHE A C 1
ATOM 611 O O . PHE A 1 84 ? -9.060 -5.624 19.749 1.00 91.19 84 PHE A O 1
ATOM 618 N N . THR A 1 85 ? -11.141 -6.194 20.369 1.00 89.56 85 THR A N 1
ATOM 619 C CA . THR A 1 85 ? -11.511 -4.864 20.863 1.00 89.56 85 THR A CA 1
ATOM 620 C C . THR A 1 85 ? -11.597 -4.912 22.388 1.00 89.56 85 THR A C 1
ATOM 622 O O . THR A 1 85 ? -12.461 -5.617 22.910 1.00 89.56 85 THR A O 1
ATOM 625 N N . PRO A 1 86 ? -10.716 -4.212 23.124 1.00 89.19 86 PRO A N 1
ATOM 626 C CA . PRO A 1 86 ? -10.808 -4.143 24.578 1.00 89.19 86 PRO A CA 1
ATOM 627 C C . PRO A 1 86 ? -12.007 -3.294 25.020 1.00 89.19 86 PRO A C 1
ATOM 629 O O . PRO A 1 86 ? -12.575 -2.529 24.235 1.00 89.19 86 PRO A O 1
ATOM 632 N N . THR A 1 87 ? -12.358 -3.378 26.305 1.00 90.38 87 THR A N 1
ATOM 633 C CA . THR A 1 87 ? -13.292 -2.430 26.925 1.00 90.38 87 THR A CA 1
ATOM 634 C C . THR A 1 87 ? -12.782 -0.998 26.717 1.00 90.38 87 THR A C 1
ATOM 636 O O . THR A 1 87 ? -11.622 -0.725 27.041 1.00 90.38 87 THR A O 1
ATOM 639 N N . PRO A 1 88 ? -13.600 -0.072 26.185 1.00 88.81 88 PRO A N 1
ATOM 640 C CA . PRO A 1 88 ? -13.143 1.285 25.923 1.00 88.81 88 PRO A CA 1
ATOM 641 C C . PRO A 1 88 ? -12.761 2.027 27.202 1.00 88.81 88 PRO A C 1
ATOM 643 O O . PRO A 1 88 ? -13.523 2.051 28.164 1.00 88.81 88 PRO A O 1
ATOM 646 N N . ALA A 1 89 ? -11.611 2.702 27.182 1.00 91.44 89 ALA A N 1
ATOM 647 C CA . ALA A 1 89 ? -11.212 3.607 28.261 1.00 91.44 89 ALA A CA 1
ATOM 648 C C . ALA A 1 89 ? -12.035 4.912 28.267 1.00 91.44 89 ALA A C 1
ATOM 650 O O . ALA A 1 89 ? -12.188 5.549 29.305 1.00 91.44 89 ALA A O 1
ATOM 651 N N . ASN A 1 90 ? -12.568 5.316 27.109 1.00 92.56 90 ASN A N 1
ATOM 652 C CA . ASN A 1 90 ? -13.420 6.493 26.966 1.00 92.56 90 ASN A CA 1
ATOM 653 C C . ASN A 1 90 ? -14.897 6.075 26.970 1.00 92.56 90 ASN A C 1
ATOM 655 O O . ASN A 1 90 ? -15.336 5.335 26.091 1.00 92.56 90 ASN A O 1
ATOM 659 N N . THR A 1 91 ? -15.672 6.599 27.922 1.00 93.12 91 THR A N 1
ATOM 660 C CA . THR A 1 91 ? -17.100 6.285 28.113 1.00 93.12 91 THR A CA 1
ATOM 661 C C . THR A 1 91 ? -18.000 6.743 26.965 1.00 93.12 91 THR A C 1
ATOM 663 O O . THR A 1 91 ? -19.128 6.276 26.847 1.00 93.12 91 THR A O 1
ATOM 666 N N . THR A 1 92 ? -17.513 7.634 26.099 1.00 93.56 92 THR A N 1
ATOM 667 C CA . THR A 1 92 ? -18.234 8.097 24.902 1.00 93.56 92 THR A CA 1
ATOM 668 C C . THR A 1 92 ? -17.897 7.297 23.642 1.00 93.56 92 THR A C 1
ATOM 670 O O . THR A 1 92 ? -18.509 7.518 22.594 1.00 93.56 92 THR A O 1
ATOM 673 N N . ALA A 1 93 ? -16.939 6.365 23.713 1.00 90.88 93 ALA A N 1
ATOM 674 C CA . ALA A 1 93 ? -16.557 5.543 22.572 1.00 90.88 93 ALA A CA 1
ATOM 675 C C . ALA A 1 93 ? -17.706 4.614 22.153 1.00 90.88 93 ALA A C 1
ATOM 677 O O . ALA A 1 93 ? -18.283 3.893 22.965 1.00 90.88 93 ALA A O 1
ATOM 678 N N . ARG A 1 94 ? -18.015 4.605 20.854 1.00 87.38 94 ARG A N 1
ATOM 679 C CA . ARG A 1 94 ? -19.131 3.840 20.281 1.00 87.38 94 ARG A CA 1
ATOM 680 C C . ARG A 1 94 ? -18.644 2.552 19.619 1.00 87.38 94 ARG A C 1
ATOM 682 O O . ARG A 1 94 ? -18.700 2.407 18.396 1.00 87.38 94 ARG A O 1
ATOM 689 N N . SER A 1 95 ? -18.126 1.628 20.427 1.00 84.25 95 SER A N 1
ATOM 690 C CA . SER A 1 95 ? -17.635 0.331 19.942 1.00 84.25 95 SER A CA 1
ATOM 691 C C . SER A 1 95 ? -18.694 -0.397 19.114 1.00 84.25 95 SER A C 1
ATOM 693 O O . SER A 1 95 ? -19.853 -0.484 19.512 1.00 84.25 95 SER A O 1
ATOM 695 N N . GLY A 1 96 ? -18.299 -0.902 17.944 1.00 85.06 96 GLY A N 1
ATOM 696 C CA . GLY A 1 96 ? -19.190 -1.619 17.027 1.00 85.06 96 GLY A CA 1
ATOM 697 C C . GLY A 1 96 ? -20.177 -0.744 16.242 1.00 85.06 96 GLY A C 1
ATOM 698 O O . GLY A 1 96 ? -20.879 -1.275 15.389 1.00 85.06 96 GLY A O 1
ATOM 699 N N . GLN A 1 97 ? -20.225 0.573 16.479 1.00 91.19 97 GLN A N 1
ATOM 700 C CA . GLN A 1 97 ? -21.143 1.490 15.782 1.00 91.19 97 GLN A CA 1
ATOM 701 C C . GLN A 1 97 ? -20.434 2.457 14.828 1.00 91.19 97 GLN A C 1
ATOM 703 O O . GLN A 1 97 ? -21.071 3.016 13.940 1.00 91.19 97 GLN A O 1
ATOM 708 N N . ALA A 1 98 ? -19.133 2.680 15.015 1.00 90.62 98 ALA A N 1
ATOM 709 C CA . ALA A 1 98 ? -18.321 3.545 14.169 1.00 90.62 98 ALA A CA 1
ATOM 710 C C . ALA A 1 98 ? -17.003 2.859 13.800 1.00 90.62 98 ALA A C 1
ATOM 712 O O . ALA A 1 98 ? -16.483 2.034 14.554 1.00 90.62 98 ALA A O 1
ATOM 713 N N . ARG A 1 99 ? -16.476 3.220 12.630 1.00 93.44 99 ARG A N 1
ATOM 714 C CA . ARG A 1 99 ? -15.216 2.733 12.058 1.00 93.44 99 ARG A CA 1
ATOM 715 C C . ARG A 1 99 ? -14.461 3.909 11.451 1.00 93.44 99 ARG A C 1
ATOM 717 O O . ARG A 1 99 ? -15.077 4.909 11.086 1.00 93.44 99 ARG A O 1
ATOM 724 N N . ILE A 1 100 ? -13.142 3.781 11.348 1.00 95.50 100 ILE A N 1
ATOM 725 C CA . ILE A 1 100 ? -12.271 4.801 10.758 1.00 95.50 100 ILE A CA 1
ATOM 726 C C . ILE A 1 100 ? -11.574 4.187 9.548 1.00 95.50 100 ILE A C 1
ATOM 728 O O . ILE A 1 100 ? -10.796 3.245 9.701 1.00 95.50 100 ILE A O 1
ATOM 732 N N . GLN A 1 101 ? -11.839 4.745 8.367 1.00 97.69 101 GLN A N 1
ATOM 733 C CA . GLN A 1 101 ? -11.062 4.490 7.159 1.00 97.69 101 GLN A CA 1
ATOM 734 C C . GLN A 1 101 ? -10.106 5.666 6.943 1.00 97.69 101 GLN A C 1
ATOM 736 O O . GLN A 1 101 ? -10.528 6.823 6.958 1.00 97.69 101 GLN A O 1
ATOM 741 N N . SER A 1 102 ? -8.818 5.380 6.775 1.00 97.94 102 SER A N 1
ATOM 742 C CA . SER A 1 102 ? -7.794 6.399 6.539 1.00 97.94 102 SER A CA 1
ATOM 743 C C . SER A 1 102 ? -7.307 6.334 5.096 1.00 97.94 102 SER A C 1
ATOM 745 O O . SER A 1 102 ? -6.875 5.277 4.649 1.00 97.94 102 SER A O 1
ATOM 747 N N . LEU A 1 103 ? -7.373 7.453 4.372 1.00 97.81 103 LEU A N 1
ATOM 748 C CA . LEU A 1 103 ? -6.839 7.588 3.014 1.00 97.81 103 LEU A CA 1
ATOM 749 C C . LEU A 1 103 ? -5.496 8.303 3.109 1.00 97.81 103 LEU A C 1
ATOM 751 O O . LEU A 1 103 ? -5.444 9.477 3.476 1.00 97.81 103 LEU A O 1
ATOM 755 N N . VAL A 1 104 ? -4.412 7.590 2.811 1.00 96.69 104 VAL A N 1
ATOM 756 C CA . VAL A 1 104 ? -3.053 8.071 3.075 1.00 96.69 104 VAL A CA 1
ATOM 757 C C . VAL A 1 104 ? -2.204 7.994 1.821 1.00 96.69 104 VAL A C 1
ATOM 759 O O . VAL A 1 104 ? -2.025 6.921 1.250 1.00 96.69 104 VAL A O 1
ATOM 762 N N . SER A 1 105 ? -1.613 9.124 1.442 1.00 94.12 105 SER A N 1
ATOM 763 C CA . SER A 1 105 ? -0.515 9.153 0.480 1.00 94.12 105 SER A CA 1
ATOM 764 C C . SER A 1 105 ? 0.807 8.976 1.227 1.00 94.12 105 SER A C 1
ATOM 766 O O . SER A 1 105 ? 1.246 9.871 1.944 1.00 94.12 105 SER A O 1
ATOM 768 N N . PHE A 1 106 ? 1.429 7.803 1.088 1.00 93.00 106 PHE A N 1
ATOM 769 C CA . PHE A 1 106 ? 2.750 7.518 1.672 1.00 93.00 106 PHE A CA 1
ATOM 770 C C . PHE A 1 106 ? 3.906 8.081 0.833 1.00 93.00 106 PHE A C 1
ATOM 772 O O . PHE A 1 106 ? 5.053 8.067 1.268 1.00 93.00 106 PHE A O 1
ATOM 779 N N . GLY A 1 107 ? 3.607 8.553 -0.377 1.00 92.81 107 GLY A N 1
ATOM 780 C CA . GLY A 1 107 ? 4.563 9.068 -1.344 1.00 92.81 107 GLY A CA 1
ATOM 781 C C . GLY A 1 107 ? 3.880 9.346 -2.688 1.00 92.81 107 GLY A C 1
ATOM 782 O O . GLY A 1 107 ? 2.679 9.105 -2.833 1.00 92.81 107 GLY A O 1
ATOM 783 N N . PRO A 1 108 ? 4.620 9.844 -3.692 1.00 93.19 108 PRO A N 1
ATOM 784 C CA . PRO A 1 108 ? 4.088 10.034 -5.043 1.00 93.19 108 PRO A CA 1
ATOM 785 C C . PRO A 1 108 ? 3.578 8.712 -5.646 1.00 93.19 108 PRO A C 1
ATOM 787 O O . PRO A 1 108 ? 3.877 7.636 -5.146 1.00 93.19 108 PRO A O 1
ATOM 790 N N . THR A 1 109 ? 2.804 8.766 -6.734 1.00 94.94 109 THR A N 1
A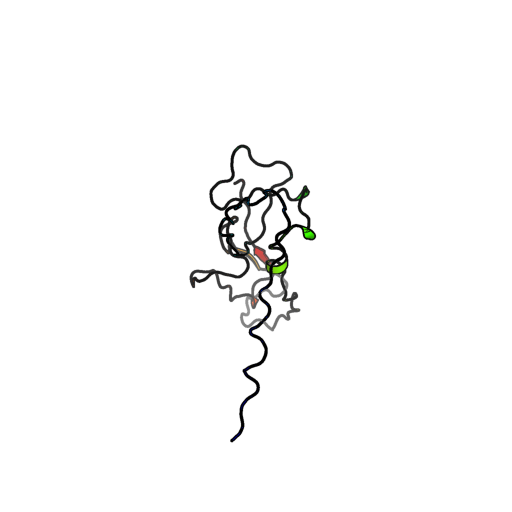TOM 791 C CA . THR A 1 109 ? 2.380 7.536 -7.443 1.00 94.94 109 THR A CA 1
ATOM 792 C C . THR A 1 109 ? 3.552 6.898 -8.187 1.00 94.94 109 THR A C 1
ATOM 794 O O . THR A 1 109 ? 3.789 5.699 -8.078 1.00 94.94 109 THR A O 1
ATOM 797 N N . SER A 1 110 ? 4.313 7.707 -8.923 1.00 93.94 110 SER A N 1
ATOM 798 C CA . SER A 1 110 ? 5.540 7.286 -9.593 1.00 93.94 110 SER A CA 1
ATOM 799 C C . SER A 1 110 ? 6.742 7.397 -8.660 1.00 93.94 110 SER A C 1
ATOM 801 O O . SER A 1 110 ? 6.823 8.328 -7.862 1.00 93.94 110 SER A O 1
ATOM 803 N N . SER A 1 111 ? 7.704 6.483 -8.797 1.00 92.81 111 SER A N 1
ATOM 804 C CA . SER A 1 111 ? 8.950 6.479 -8.012 1.00 92.81 111 SER A CA 1
ATOM 805 C C . SER A 1 111 ? 8.750 6.391 -6.490 1.00 92.81 111 SER A C 1
ATOM 807 O O . SER A 1 111 ? 9.599 6.858 -5.736 1.00 92.81 111 SER A O 1
ATOM 809 N N . ASN A 1 112 ? 7.655 5.775 -6.028 1.00 94.50 112 ASN A N 1
ATOM 810 C CA . ASN A 1 112 ? 7.414 5.511 -4.608 1.00 94.50 112 ASN A CA 1
ATOM 811 C C . ASN A 1 112 ? 8.225 4.297 -4.131 1.00 94.50 112 ASN A C 1
ATOM 813 O O . ASN A 1 112 ? 7.960 3.197 -4.618 1.00 94.50 112 ASN A O 1
ATOM 817 N N . PRO A 1 113 ? 9.219 4.443 -3.243 1.00 94.44 113 PRO A N 1
ATOM 818 C CA . PRO A 1 113 ? 10.060 3.324 -2.825 1.00 94.44 113 PRO A CA 1
ATOM 819 C C . PRO A 1 113 ? 9.246 2.234 -2.114 1.00 94.44 113 PRO A C 1
ATOM 821 O O . PRO A 1 113 ? 8.661 2.473 -1.061 1.00 94.44 113 PRO A O 1
ATOM 824 N N . ALA A 1 114 ? 9.242 1.016 -2.660 1.00 94.62 114 ALA A N 1
ATOM 825 C CA . ALA A 1 114 ? 8.410 -0.082 -2.155 1.00 94.62 114 ALA A CA 1
ATOM 826 C C . ALA A 1 114 ? 8.793 -0.557 -0.741 1.00 94.62 114 ALA A C 1
ATOM 828 O O . ALA A 1 114 ? 7.967 -1.105 -0.017 1.00 94.62 114 ALA A O 1
ATOM 829 N N . GLN A 1 115 ? 10.058 -0.367 -0.355 1.00 94.44 115 GLN A N 1
ATOM 830 C CA . GLN A 1 115 ? 10.640 -0.881 0.891 1.00 94.44 115 GLN A CA 1
ATOM 831 C C . GLN A 1 115 ? 11.294 0.229 1.729 1.00 94.44 115 GLN A C 1
ATOM 833 O O . GLN A 1 115 ? 12.209 -0.020 2.513 1.00 94.44 115 GLN A O 1
ATOM 838 N N . GLY A 1 116 ? 10.829 1.467 1.552 1.00 92.38 116 GLY A N 1
ATOM 839 C CA . GLY A 1 116 ? 11.415 2.646 2.180 1.00 92.38 116 GLY A CA 1
ATOM 840 C C . GLY A 1 116 ? 12.616 3.208 1.417 1.00 92.38 116 GLY A C 1
ATOM 841 O O . GLY A 1 116 ? 12.969 2.757 0.327 1.00 92.38 116 GLY A O 1
ATOM 842 N N . ALA A 1 117 ? 13.213 4.247 1.991 1.00 91.75 117 ALA A N 1
ATOM 843 C CA . ALA A 1 117 ? 14.302 5.029 1.415 1.00 91.75 117 ALA A CA 1
ATOM 844 C C . ALA A 1 117 ? 15.264 5.489 2.525 1.00 91.75 117 ALA A C 1
ATOM 846 O O . ALA A 1 117 ? 14.885 5.469 3.697 1.00 91.75 117 ALA A O 1
ATOM 847 N N . PRO A 1 118 ? 16.494 5.934 2.198 1.00 93.38 118 PRO A N 1
ATOM 848 C CA . PRO A 1 118 ? 17.473 6.414 3.178 1.00 93.38 118 PRO A CA 1
ATOM 849 C C . PRO A 1 118 ? 17.140 7.830 3.694 1.00 93.38 118 PRO A C 1
ATOM 851 O O . PRO A 1 118 ? 17.973 8.732 3.668 1.00 93.38 118 PRO A O 1
ATOM 854 N N . THR A 1 119 ? 15.904 8.041 4.142 1.00 93.19 119 THR A N 1
ATOM 855 C CA . THR A 1 119 ? 15.412 9.286 4.736 1.00 93.19 119 THR A CA 1
ATOM 856 C C . THR A 1 119 ? 14.536 8.974 5.945 1.00 93.19 119 THR A C 1
ATOM 858 O O . THR A 1 119 ? 13.863 7.946 5.987 1.00 93.19 119 THR A O 1
ATOM 861 N N . ALA A 1 120 ? 14.545 9.868 6.934 1.00 94.00 120 ALA A N 1
ATOM 862 C CA . ALA A 1 120 ? 13.640 9.807 8.080 1.00 94.00 120 ALA A CA 1
ATOM 863 C C . ALA A 1 120 ? 12.301 10.525 7.823 1.00 94.00 120 ALA A C 1
ATOM 865 O O . ALA A 1 120 ? 11.387 10.422 8.637 1.00 94.00 120 ALA A O 1
ATOM 866 N N . ASP A 1 121 ? 12.191 11.256 6.711 1.00 92.88 121 ASP A N 1
ATOM 867 C CA . ASP A 1 121 ? 10.992 12.000 6.330 1.00 92.88 121 ASP A CA 1
ATOM 868 C C . ASP A 1 121 ? 9.986 11.073 5.633 1.00 92.88 121 ASP A C 1
ATOM 870 O O . ASP A 1 121 ? 9.982 10.926 4.410 1.00 92.88 121 ASP A O 1
ATOM 874 N N . TYR A 1 122 ? 9.190 10.364 6.433 1.00 91.31 122 TYR A N 1
ATOM 875 C CA . TYR A 1 122 ? 8.135 9.472 5.958 1.00 91.31 122 TYR A CA 1
ATOM 876 C C . TYR A 1 122 ? 6.960 9.423 6.936 1.00 91.31 122 TYR A C 1
ATOM 878 O O . TYR A 1 122 ? 7.092 9.657 8.139 1.00 91.31 122 TYR A O 1
ATOM 886 N N . TYR A 1 123 ? 5.785 9.064 6.421 1.00 93.44 123 TYR A N 1
ATOM 887 C CA . TYR A 1 123 ? 4.603 8.864 7.251 1.00 93.44 123 TYR A CA 1
ATOM 888 C C . TYR A 1 123 ? 4.655 7.512 7.983 1.00 93.44 123 TYR A C 1
ATOM 890 O O . TYR A 1 123 ? 4.258 6.472 7.458 1.00 93.44 123 TYR A O 1
ATOM 898 N N . ALA A 1 124 ? 5.150 7.534 9.220 1.00 94.44 124 ALA A N 1
ATOM 899 C CA . ALA A 1 124 ? 5.251 6.373 10.102 1.00 94.44 124 ALA A CA 1
ATOM 900 C C . ALA A 1 124 ? 3.969 6.182 10.937 1.00 94.44 124 ALA A C 1
ATOM 902 O O . ALA A 1 124 ? 3.901 6.617 12.089 1.00 94.44 124 ALA A O 1
ATOM 903 N N . LEU A 1 125 ? 2.922 5.561 10.380 1.00 95.38 125 LEU A N 1
ATOM 904 C CA . LEU A 1 125 ? 1.667 5.363 11.119 1.00 95.38 125 LEU A CA 1
ATOM 905 C C . LEU A 1 125 ? 1.879 4.515 12.387 1.00 95.38 125 LEU A C 1
ATOM 907 O O . LEU A 1 125 ? 2.377 3.392 12.333 1.00 95.38 125 LEU A O 1
ATOM 911 N N . THR A 1 126 ? 1.421 5.037 13.527 1.00 96.88 126 THR A N 1
ATOM 912 C CA . THR A 1 126 ? 1.481 4.370 14.844 1.00 96.88 126 THR A CA 1
ATOM 913 C C . THR A 1 126 ? 0.110 4.134 15.486 1.00 96.88 126 THR A C 1
ATOM 915 O O . THR A 1 126 ? 0.014 3.450 16.499 1.00 96.88 126 THR A O 1
ATOM 918 N N . HIS A 1 127 ? -0.973 4.643 14.892 1.00 96.75 127 HIS A N 1
ATOM 919 C CA . HIS A 1 127 ? -2.328 4.621 15.465 1.00 96.75 127 HIS A CA 1
ATOM 920 C C . HIS A 1 127 ? -3.202 3.465 14.933 1.00 96.75 127 HIS A C 1
ATOM 922 O O . HIS A 1 127 ? -4.423 3.585 14.828 1.00 96.75 127 HIS A O 1
ATOM 928 N N . TRP A 1 128 ? -2.586 2.322 14.609 1.00 96.50 128 TRP A N 1
ATOM 929 C CA . TRP A 1 128 ? -3.244 1.144 14.018 1.00 96.50 128 TRP A CA 1
ATOM 930 C C . TRP A 1 128 ? -4.422 0.592 14.833 1.00 96.50 128 TRP A C 1
ATOM 932 O O . TRP A 1 128 ? -5.316 -0.038 14.273 1.00 96.50 128 TRP A O 1
ATOM 942 N N . SER A 1 129 ? -4.445 0.830 16.147 1.00 93.94 129 SER A N 1
ATOM 943 C CA . SER A 1 129 ? -5.518 0.386 17.045 1.00 93.94 129 SER A CA 1
ATOM 944 C C . SER A 1 129 ? -6.869 1.058 16.778 1.00 93.94 129 SER A C 1
ATOM 946 O O . SER A 1 129 ? -7.892 0.509 17.178 1.00 93.94 129 SER A O 1
ATOM 948 N N . TYR A 1 130 ? -6.888 2.214 16.108 1.00 93.00 130 TYR A N 1
ATOM 949 C CA . TYR A 1 130 ? -8.115 2.966 15.820 1.00 93.00 130 TYR A CA 1
ATOM 950 C C . TYR A 1 130 ? -8.595 2.827 14.373 1.00 93.00 130 TYR A C 1
ATOM 952 O O . TYR A 1 130 ? -9.731 3.184 14.072 1.00 93.00 130 TYR A O 1
ATOM 960 N N . VAL A 1 131 ? -7.744 2.323 13.478 1.00 95.25 131 VAL A N 1
ATOM 961 C CA . VAL A 1 131 ? -8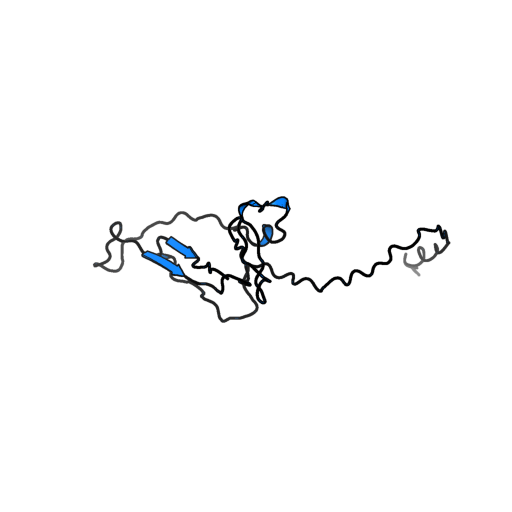.027 2.234 12.042 1.00 95.25 131 VAL A CA 1
ATOM 962 C C . VAL A 1 131 ? -8.699 0.896 11.722 1.00 95.25 131 VAL A C 1
ATOM 964 O O . VAL A 1 131 ? -8.151 -0.174 12.007 1.00 95.25 131 VAL A O 1
ATOM 967 N N . ASP A 1 132 ? -9.889 0.957 11.123 1.00 95.12 132 ASP A N 1
ATOM 968 C CA . ASP A 1 132 ? -10.585 -0.220 10.586 1.00 95.12 132 ASP A CA 1
ATOM 969 C C . ASP A 1 132 ? -9.951 -0.631 9.255 1.00 95.12 132 ASP A C 1
ATOM 971 O O . ASP A 1 132 ? -9.595 -1.793 9.075 1.00 95.12 132 ASP A O 1
ATOM 975 N N . GLU A 1 133 ? -9.709 0.354 8.387 1.00 96.88 133 GLU A N 1
ATOM 976 C CA . GLU A 1 133 ? -9.116 0.175 7.065 1.00 96.88 133 GLU A CA 1
ATOM 977 C C . GLU A 1 133 ? -8.161 1.323 6.727 1.00 96.88 133 GLU A C 1
ATOM 979 O O . GLU A 1 133 ? -8.440 2.497 6.987 1.00 96.88 133 GLU A O 1
ATOM 984 N N . LEU A 1 134 ? -7.032 0.979 6.115 1.00 97.88 134 LEU A N 1
ATOM 985 C CA . LEU A 1 134 ? -6.108 1.943 5.543 1.00 97.88 134 LEU A CA 1
ATOM 986 C C . LEU A 1 134 ? -6.097 1.784 4.025 1.00 97.88 134 LEU A C 1
ATOM 988 O O . LEU A 1 134 ? -5.803 0.708 3.509 1.00 97.88 134 LEU A O 1
ATOM 992 N N . VAL A 1 135 ? -6.380 2.876 3.328 1.00 98.12 135 VAL A N 1
ATOM 993 C CA . VAL A 1 135 ? -6.323 2.974 1.875 1.00 98.12 135 VAL A CA 1
ATOM 994 C C . VAL A 1 135 ? -5.005 3.641 1.500 1.00 98.12 135 VAL A C 1
ATOM 996 O O . VAL A 1 135 ? -4.757 4.797 1.855 1.00 98.12 135 VAL A O 1
ATOM 999 N N . PHE A 1 136 ? -4.165 2.917 0.759 1.00 96.12 136 PHE A N 1
ATOM 1000 C CA . PHE A 1 136 ? -3.004 3.495 0.089 1.00 96.12 136 PHE A CA 1
ATOM 1001 C C . PHE A 1 136 ? -3.505 4.402 -1.040 1.00 96.12 136 PHE A C 1
ATOM 1003 O O . PHE A 1 136 ? -3.968 3.931 -2.079 1.00 96.12 136 PHE A O 1
ATOM 1010 N N . TRP A 1 137 ? -3.474 5.710 -0.807 1.00 97.00 137 TRP A N 1
ATOM 1011 C CA . TRP A 1 137 ? -4.010 6.700 -1.726 1.00 97.00 137 TRP A CA 1
ATOM 1012 C C . TRP A 1 137 ? -2.960 7.087 -2.767 1.00 97.00 137 TRP A C 1
ATOM 1014 O O . TRP A 1 137 ? -1.964 7.740 -2.457 1.00 97.00 137 TRP A O 1
ATOM 1024 N N . GLY A 1 138 ? -3.207 6.693 -4.012 1.00 93.25 138 GLY A N 1
ATOM 1025 C CA . GLY A 1 138 ? -2.375 7.008 -5.166 1.00 93.25 138 GLY A CA 1
ATOM 1026 C C . GLY A 1 138 ? -3.182 6.977 -6.462 1.00 93.25 138 GLY A C 1
ATOM 1027 O O . GLY A 1 138 ? -4.392 6.755 -6.450 1.00 93.25 138 GLY A O 1
ATOM 1028 N N . GLY A 1 139 ? -2.497 7.188 -7.583 1.00 92.81 139 GLY A N 1
ATOM 1029 C CA . GLY A 1 139 ? -3.087 7.292 -8.914 1.00 92.81 139 GLY A CA 1
ATOM 1030 C C . GLY A 1 139 ? -3.163 8.739 -9.404 1.00 92.81 139 GLY A C 1
ATOM 1031 O O . GLY A 1 139 ? -3.641 9.633 -8.708 1.00 92.81 139 GLY A O 1
ATOM 1032 N N . SER A 1 140 ? -2.705 8.964 -10.632 1.00 88.75 140 SER A N 1
ATOM 1033 C CA . SER A 1 140 ? -2.906 10.202 -11.388 1.00 88.75 140 SER A CA 1
ATOM 1034 C C . SER A 1 140 ? -3.042 9.872 -12.878 1.00 88.75 140 SER A C 1
ATOM 1036 O O . SER A 1 140 ? -2.762 8.748 -13.299 1.00 88.75 140 SER A O 1
ATOM 1038 N N . SER A 1 141 ? -3.457 10.842 -13.693 1.00 84.56 141 SER A N 1
ATOM 1039 C CA . SER A 1 141 ? -3.512 10.706 -15.157 1.00 84.56 141 SER A CA 1
ATOM 1040 C C . SER A 1 141 ? -2.138 10.643 -15.839 1.00 84.56 141 SER A C 1
ATOM 1042 O O . SER A 1 141 ? -2.075 10.428 -17.050 1.00 84.56 141 SER A O 1
ATOM 1044 N N . GLY A 1 142 ? -1.045 10.811 -15.087 1.00 67.38 142 GLY A N 1
ATOM 1045 C CA . GLY A 1 142 ? 0.230 11.281 -15.635 1.00 67.38 142 GLY A CA 1
ATOM 1046 C C . GLY A 1 142 ? 0.298 12.797 -15.644 1.00 67.38 142 GLY A C 1
ATOM 1047 O O . GLY A 1 142 ? -0.750 13.429 -15.919 1.00 67.38 142 GLY A O 1
#

Foldseek 3Di:
DDDDPPPPPDDDDDDDDDDDDDPPPPPVPPPDPPFQAADDADAPDDDPDDDDPLDDHHHPVPDDPVPDPNNVVLDDPDDDDDDDDDDDPDPPDDPPPDADEAEDAQDAQGPHGSVDDPDPPTPDDDPVNRHPYYHHDYDDSD

Secondary structure (DSSP, 8-state):
----S-SS----------------------------B----B-SSPPSS-PPTT----BTTT--GGG-TTHHHHS--SPPPP---PPPSSTT--TTT---EEEE--S-STT-BBTB-S-S-S-----TTT-SEEEE------

Radius of gyration: 27.21 Å; chains: 1; bounding box: 82×41×64 Å

InterPro domains:
  IPR006311 Twin-arginine translocation pathway, signal sequence [PS51318] (1-29)

Sequence (142 aa):
MNLSRRTVLLAATGAAAGLVPGLSGTAGAATRNLQPYASYWYPDSLPSGTPGTGITWRSLKAWRAENDTDLAFNAAAVPLAARFTPTPANTTARSGQARIQSLVSFGPTSSNPAQGAPTADYYALTHWSYVDELVFWGGSSG

pLDDT: mean 82.81, std 19.63, range [38.53, 98.12]

Organism: Streptomyces avermitilis (NCBI:txid33903)